Protein AF-A0A8S3IVG7-F1 (afdb_monomer)

InterPro domains:
  IPR008532 NFACT, RNA-binding domain [PF05670] (1-73)
  IPR039730 Jlp2/Ccd25 [PTHR13049] (1-79)

Nearest PDB structures (foldseek):
  7eoe-assembly1_B  TM=9.887E-01  e=2.545E-08  Homo sapiens
  8woh-assembly1_B  TM=9.611E-01  e=7.309E-08  Homo sapiens

Mean predicted aligned error: 3.97 Å

Organism: NCBI:txid392030

Structure (mmCIF, N/CA/C/O backbone):
data_AF-A0A8S3IVG7-F1
#
_entry.id   AF-A0A8S3IVG7-F1
#
loop_
_atom_site.group_PDB
_atom_site.id
_atom_site.type_symbol
_atom_site.label_atom_id
_atom_site.label_alt_id
_atom_site.label_comp_id
_atom_site.label_asym_id
_atom_site.label_entity_id
_atom_site.label_seq_id
_atom_site.pdbx_PDB_ins_code
_atom_site.Cartn_x
_atom_site.Cartn_y
_atom_site.Cartn_z
_atom_site.occupancy
_atom_site.B_iso_or_equiv
_atom_site.auth_seq_id
_atom_site.auth_comp_id
_atom_site.auth_asym_id
_atom_site.auth_atom_id
_atom_site.pdbx_PDB_model_num
ATOM 1 N N . PHE A 1 1 ? -0.105 -1.364 2.257 1.00 92.44 1 PHE A N 1
ATOM 2 C CA . PHE A 1 1 ? -0.304 -0.696 0.960 1.00 92.44 1 PHE A CA 1
ATOM 3 C C . PHE A 1 1 ? 0.754 -1.164 -0.023 1.00 92.44 1 PHE A C 1
ATOM 5 O O . PHE A 1 1 ? 1.902 -1.332 0.387 1.00 92.44 1 PHE A O 1
ATOM 12 N N . HIS A 1 2 ? 0.370 -1.388 -1.277 1.00 93.88 2 HIS A N 1
ATOM 13 C CA . HIS A 1 2 ? 1.235 -1.848 -2.365 1.00 93.88 2 HIS A CA 1
ATOM 14 C C . HIS A 1 2 ? 0.654 -1.403 -3.718 1.00 93.88 2 HIS A C 1
ATOM 16 O O . HIS A 1 2 ? -0.564 -1.271 -3.837 1.00 93.88 2 HIS A O 1
ATOM 22 N N . VAL A 1 3 ? 1.487 -1.162 -4.734 1.00 94.69 3 VAL A N 1
ATOM 23 C CA . VAL A 1 3 ? 0.993 -0.854 -6.085 1.00 94.69 3 VAL A CA 1
ATOM 24 C C . VAL A 1 3 ? 0.567 -2.142 -6.781 1.00 94.69 3 VAL A C 1
ATOM 26 O O . VAL A 1 3 ? 1.355 -3.065 -6.934 1.00 94.69 3 VAL A O 1
ATOM 29 N N . SER A 1 4 ? -0.675 -2.210 -7.250 1.00 92.25 4 SER A N 1
ATOM 30 C CA . SER A 1 4 ? -1.187 -3.394 -7.936 1.00 92.25 4 SER A CA 1
ATOM 31 C C . SER A 1 4 ? -0.371 -3.707 -9.193 1.00 92.25 4 SER A C 1
ATOM 33 O O . SER A 1 4 ? -0.157 -2.836 -10.038 1.00 92.25 4 SER A O 1
ATOM 35 N N . LYS A 1 5 ? 0.047 -4.974 -9.331 1.00 88.38 5 LYS A N 1
ATOM 36 C CA . LYS A 1 5 ? 0.766 -5.535 -10.495 1.00 88.38 5 LYS A CA 1
ATOM 37 C C . LYS A 1 5 ? 2.154 -4.940 -10.770 1.00 88.38 5 LYS A C 1
ATOM 39 O O . LYS A 1 5 ? 2.759 -5.314 -11.771 1.00 88.38 5 LYS A O 1
ATOM 44 N N . LEU A 1 6 ? 2.663 -4.049 -9.921 1.00 91.81 6 LEU A N 1
ATOM 45 C CA . LEU A 1 6 ? 3.965 -3.408 -10.098 1.00 91.81 6 LEU A CA 1
ATOM 46 C C . LEU A 1 6 ? 4.823 -3.597 -8.854 1.00 91.81 6 LEU A C 1
ATOM 48 O O . LEU A 1 6 ? 4.331 -3.589 -7.731 1.00 91.81 6 LEU A O 1
ATOM 52 N N . SER A 1 7 ? 6.136 -3.702 -9.049 1.00 90.88 7 SER A N 1
ATOM 53 C CA . SER A 1 7 ? 7.063 -3.744 -7.921 1.00 90.88 7 SER A CA 1
ATOM 54 C C . SER A 1 7 ? 7.065 -2.400 -7.181 1.00 90.88 7 SER A C 1
ATOM 56 O O . SER A 1 7 ? 7.307 -1.337 -7.771 1.00 90.88 7 SER A O 1
ATOM 58 N N . SER A 1 8 ? 6.759 -2.430 -5.884 1.00 92.75 8 SER A N 1
ATOM 59 C CA . SER A 1 8 ? 6.750 -1.254 -5.016 1.00 92.75 8 SER A CA 1
ATOM 60 C C . SER A 1 8 ? 7.108 -1.600 -3.584 1.00 92.75 8 SER A C 1
ATOM 62 O O . SER A 1 8 ? 6.919 -2.730 -3.136 1.00 92.75 8 SER A O 1
ATOM 64 N N . ALA A 1 9 ? 7.534 -0.588 -2.833 1.00 92.31 9 ALA A N 1
ATOM 65 C CA . ALA A 1 9 ? 7.647 -0.702 -1.388 1.00 92.31 9 ALA A CA 1
ATOM 66 C C . ALA A 1 9 ? 6.310 -1.112 -0.741 1.00 92.31 9 ALA A C 1
ATOM 68 O O . ALA A 1 9 ? 5.226 -0.744 -1.214 1.00 92.31 9 ALA A O 1
ATOM 69 N N . HIS A 1 10 ? 6.410 -1.838 0.374 1.00 90.88 10 HIS A N 1
ATOM 70 C CA . HIS A 1 10 ? 5.291 -2.106 1.271 1.00 90.88 10 HIS A CA 1
ATOM 71 C C . HIS A 1 10 ? 5.241 -1.016 2.336 1.00 90.88 10 HIS A C 1
ATOM 73 O O . HIS A 1 10 ? 6.149 -0.902 3.159 1.00 90.88 10 HIS A O 1
ATOM 79 N N . VAL A 1 11 ? 4.169 -0.228 2.336 1.00 93.12 11 VAL A N 1
ATOM 80 C CA . VAL A 1 11 ? 3.929 0.776 3.380 1.00 93.12 11 VAL A CA 1
ATOM 81 C C . VAL A 1 11 ? 2.886 0.249 4.353 1.00 93.12 11 VAL A C 1
ATOM 83 O O . VAL A 1 11 ? 1.863 -0.315 3.94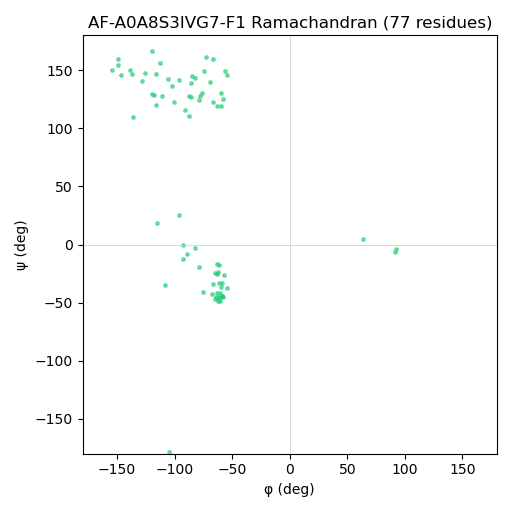6 1.00 93.12 11 VAL A O 1
ATOM 86 N N . TYR A 1 12 ? 3.151 0.445 5.642 1.00 92.00 12 TYR A N 1
ATOM 87 C CA . TYR A 1 12 ? 2.285 0.043 6.742 1.00 92.00 12 TYR A CA 1
ATOM 88 C C . TYR A 1 12 ? 1.838 1.277 7.516 1.00 92.00 12 TYR A C 1
ATOM 90 O O . TYR A 1 12 ? 2.668 2.079 7.941 1.00 92.00 12 TYR A O 1
ATOM 98 N N . LEU A 1 13 ? 0.529 1.399 7.729 1.00 91.38 13 LEU A N 1
ATOM 99 C CA . LEU A 1 13 ? -0.042 2.409 8.609 1.00 91.38 13 LEU A CA 1
ATOM 100 C C . LEU A 1 13 ? -0.391 1.754 9.944 1.00 91.38 13 LEU A C 1
ATOM 102 O O . LEU A 1 13 ? -1.143 0.780 9.992 1.00 91.38 13 LEU A O 1
ATOM 106 N N . ARG A 1 14 ? 0.165 2.282 11.034 1.00 90.94 14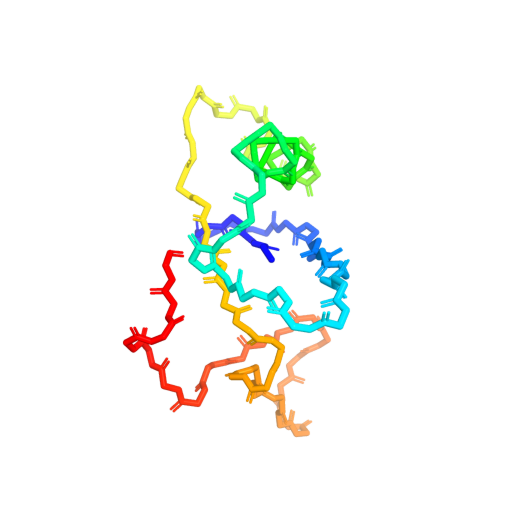 ARG A N 1
ATOM 107 C CA . ARG A 1 14 ? -0.137 1.798 12.381 1.00 90.94 14 ARG A CA 1
ATOM 108 C C . ARG A 1 14 ? -1.363 2.522 12.925 1.00 90.94 14 ARG A C 1
ATOM 110 O O . ARG A 1 14 ? -1.284 3.701 13.256 1.00 90.94 14 ARG A O 1
ATOM 117 N N . LEU A 1 15 ? -2.462 1.789 13.057 1.00 88.06 15 LEU A N 1
ATOM 118 C CA . LEU A 1 15 ? -3.716 2.301 13.605 1.00 88.06 15 LEU A CA 1
ATOM 119 C C . LEU A 1 15 ? -3.639 2.469 15.129 1.00 88.06 15 LEU A C 1
ATOM 121 O O . LEU A 1 15 ? -2.931 1.732 15.828 1.00 88.06 15 LEU A O 1
ATOM 125 N N . ARG A 1 16 ? -4.381 3.446 15.658 1.00 87.25 16 ARG A N 1
ATOM 126 C CA . ARG A 1 16 ? -4.558 3.621 17.107 1.00 87.25 16 ARG A CA 1
ATOM 127 C C . ARG A 1 16 ? -5.478 2.532 17.663 1.00 87.25 16 ARG A C 1
ATOM 129 O O . ARG A 1 16 ? -6.231 1.889 16.937 1.00 87.25 16 ARG A O 1
ATOM 136 N N . LYS A 1 17 ? -5.442 2.318 18.981 1.00 85.75 17 LYS A N 1
ATOM 137 C CA . LYS A 1 17 ? -6.323 1.339 19.635 1.00 85.75 17 LYS A CA 1
ATOM 138 C C . LYS A 1 17 ? -7.793 1.712 19.390 1.00 85.75 17 LYS A C 1
ATOM 140 O O . LYS A 1 17 ? -8.223 2.775 19.824 1.00 85.75 17 LYS A O 1
ATOM 145 N N . GLY A 1 18 ? -8.542 0.822 18.736 1.00 83.69 18 GLY A N 1
ATOM 146 C CA . GLY A 1 18 ? -9.958 1.018 18.395 1.00 83.69 18 GLY A CA 1
ATOM 147 C C . GLY A 1 18 ? -10.213 1.636 17.015 1.00 83.69 18 GLY A C 1
ATOM 148 O O . GLY A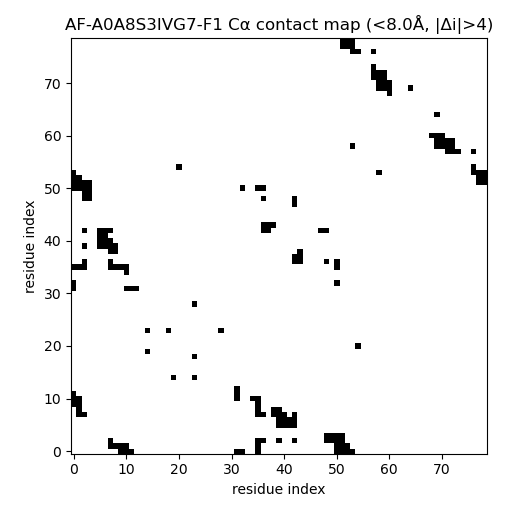 1 18 ? -11.366 1.742 16.612 1.00 83.69 18 GLY A O 1
ATOM 149 N N . GLU A 1 19 ? -9.165 2.010 16.282 1.00 85.31 19 GLU A N 1
ATOM 150 C CA . GLU A 1 19 ? -9.271 2.479 14.901 1.00 85.31 19 GLU A CA 1
ATOM 151 C C . GLU A 1 19 ? -9.266 1.278 13.942 1.00 85.31 19 GLU A C 1
ATOM 153 O O . GLU A 1 19 ? -8.545 0.299 14.149 1.00 85.31 19 GLU A O 1
ATOM 158 N N . THR A 1 20 ? -10.105 1.331 12.911 1.00 85.31 20 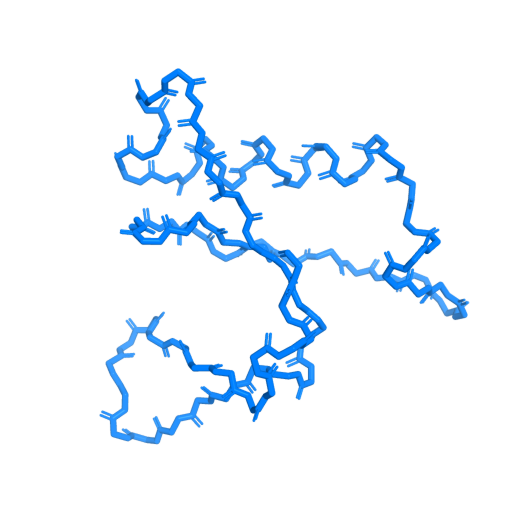THR A N 1
ATOM 159 C CA . THR A 1 20 ? -10.255 0.278 11.897 1.00 85.31 20 THR A CA 1
ATOM 160 C C . THR A 1 20 ? -9.924 0.834 10.520 1.00 85.31 20 THR A C 1
ATOM 162 O O . THR A 1 20 ? -9.872 2.047 10.333 1.00 85.31 20 THR A O 1
ATOM 165 N N . ILE A 1 21 ? -9.744 -0.050 9.535 1.00 82.75 21 ILE A N 1
ATOM 166 C C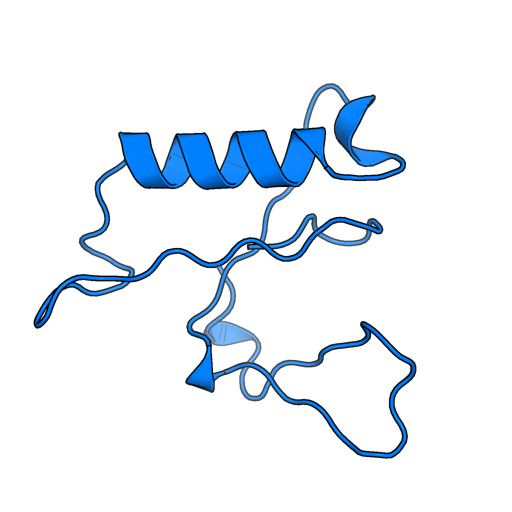A . ILE A 1 21 ? -9.475 0.336 8.141 1.00 82.75 21 ILE A CA 1
ATOM 167 C C . ILE A 1 21 ? -10.562 1.240 7.535 1.00 82.75 21 ILE A C 1
ATOM 169 O O . ILE A 1 21 ? -10.281 2.022 6.634 1.00 82.75 21 ILE A O 1
ATOM 173 N N . ASP A 1 22 ? -11.791 1.141 8.047 1.00 84.88 22 ASP A N 1
ATOM 174 C CA . ASP A 1 22 ? -12.943 1.941 7.623 1.00 84.88 22 ASP A CA 1
ATOM 175 C C . ASP A 1 22 ? -12.949 3.358 8.212 1.00 84.88 22 ASP A C 1
ATOM 177 O O . ASP A 1 22 ? -13.606 4.240 7.669 1.00 84.88 22 ASP A O 1
ATOM 181 N N . ASN A 1 23 ? -12.204 3.579 9.299 1.00 86.56 23 ASN A N 1
ATOM 182 C CA . ASN A 1 23 ? -12.197 4.827 10.064 1.00 86.56 23 ASN A CA 1
ATOM 183 C C . ASN A 1 23 ? -10.835 5.543 10.014 1.00 86.56 23 ASN A C 1
ATOM 185 O O . ASN A 1 23 ? -10.541 6.379 10.869 1.00 86.56 23 ASN A O 1
ATOM 189 N N . ILE A 1 24 ? -9.987 5.202 9.040 1.00 87.69 24 ILE A N 1
ATOM 190 C CA . ILE A 1 24 ? -8.701 5.872 8.823 1.00 87.69 24 ILE A CA 1
ATOM 191 C C . ILE A 1 24 ? -8.964 7.297 8.324 1.00 87.69 24 ILE A C 1
ATOM 193 O O . ILE A 1 24 ? -9.837 7.518 7.486 1.00 87.69 24 ILE A O 1
ATOM 197 N N . ASN A 1 25 ? -8.179 8.266 8.805 1.00 90.00 25 ASN A N 1
ATOM 198 C CA . ASN A 1 25 ? -8.194 9.618 8.248 1.00 90.00 25 ASN A CA 1
ATOM 199 C C . ASN A 1 25 ? -7.852 9.575 6.743 1.00 90.00 25 ASN A C 1
ATOM 201 O O . ASN A 1 25 ? -6.804 9.052 6.362 1.00 90.00 25 ASN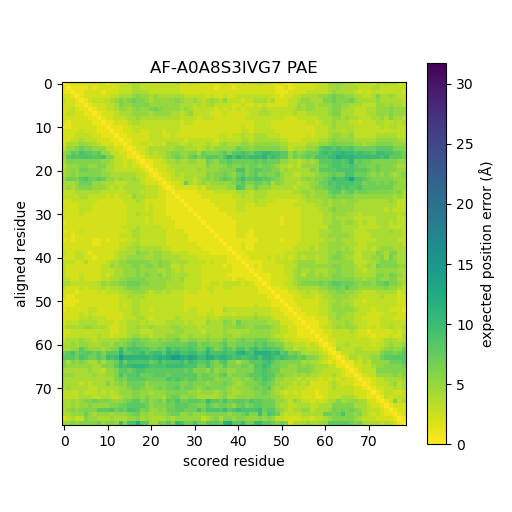 A O 1
ATOM 205 N N . ALA A 1 26 ? -8.724 10.148 5.910 1.00 89.88 26 ALA A N 1
ATOM 206 C CA . ALA A 1 26 ? -8.554 10.213 4.462 1.00 89.88 26 ALA A CA 1
ATOM 207 C C . ALA A 1 26 ? -7.216 10.844 4.038 1.00 89.88 26 ALA A C 1
ATOM 209 O O . ALA A 1 26 ? -6.587 10.333 3.116 1.00 89.88 26 ALA A O 1
ATOM 210 N N . ASP A 1 27 ? -6.737 11.866 4.751 1.00 92.44 27 ASP A N 1
ATOM 211 C CA . ASP A 1 27 ? -5.451 12.513 4.465 1.00 92.44 27 ASP A CA 1
ATOM 212 C C . ASP A 1 27 ? -4.287 11.532 4.677 1.00 92.44 27 ASP A C 1
ATOM 214 O O . ASP A 1 27 ? -3.418 11.372 3.826 1.00 92.44 27 ASP A O 1
ATOM 218 N N . ALA A 1 28 ? -4.311 10.782 5.786 1.00 91.25 28 ALA A N 1
ATOM 219 C CA . ALA A 1 28 ? -3.289 9.776 6.078 1.00 91.25 28 ALA A CA 1
ATOM 220 C C . ALA A 1 28 ? -3.337 8.598 5.090 1.00 91.25 28 ALA A C 1
ATOM 222 O O . ALA A 1 28 ? -2.302 8.011 4.760 1.00 91.25 28 ALA A O 1
ATOM 223 N N . LEU A 1 29 ? -4.539 8.240 4.626 1.00 90.88 29 LEU A N 1
ATOM 224 C CA . LEU A 1 29 ? -4.734 7.234 3.588 1.00 90.88 29 LEU A CA 1
ATOM 225 C C . LEU A 1 29 ? -4.127 7.702 2.258 1.00 90.88 29 LEU A C 1
ATOM 227 O O . LEU A 1 29 ? -3.395 6.943 1.622 1.00 90.88 29 LEU A O 1
ATOM 231 N N . GLU A 1 30 ? -4.396 8.947 1.865 1.00 93.12 30 GLU A N 1
ATOM 232 C CA . GLU A 1 30 ? -3.845 9.559 0.656 1.00 93.12 30 GLU A CA 1
ATOM 233 C C . GLU A 1 30 ? -2.317 9.647 0.719 1.00 93.12 30 GLU A C 1
ATOM 235 O O . GLU A 1 30 ? -1.648 9.212 -0.220 1.00 93.12 30 GLU A O 1
ATOM 240 N N . ASP A 1 31 ? -1.753 10.085 1.845 1.00 94.12 31 ASP A N 1
ATOM 241 C CA . ASP A 1 31 ? -0.305 10.133 2.058 1.00 94.12 31 ASP A CA 1
ATOM 242 C C . ASP A 1 31 ? 0.336 8.748 1.896 1.00 94.12 31 ASP A C 1
ATOM 244 O O . ASP A 1 31 ? 1.340 8.596 1.194 1.00 94.12 31 ASP A O 1
ATOM 248 N N . CYS A 1 32 ? -0.264 7.704 2.481 1.00 94.19 32 CYS A N 1
ATOM 249 C CA . CYS A 1 32 ? 0.212 6.329 2.314 1.00 94.19 32 CYS A CA 1
ATOM 250 C C . CYS A 1 32 ? 0.184 5.899 0.844 1.00 94.19 32 CYS A C 1
ATOM 252 O O . CYS A 1 32 ? 1.131 5.273 0.361 1.00 94.19 32 CYS A O 1
ATOM 254 N N . CYS A 1 33 ? -0.879 6.249 0.122 1.00 93.69 33 CYS A N 1
ATOM 255 C CA . CYS A 1 33 ? -1.014 5.967 -1.299 1.00 93.69 33 CYS A CA 1
ATOM 256 C C . CYS A 1 33 ? 0.072 6.677 -2.127 1.00 93.69 33 CYS A C 1
ATOM 258 O O . CYS A 1 33 ? 0.768 6.041 -2.925 1.00 93.69 33 CYS A O 1
ATOM 260 N N . GLN A 1 34 ? 0.289 7.973 -1.906 1.00 94.19 34 GLN A N 1
ATOM 261 C CA . GLN A 1 34 ? 1.323 8.725 -2.621 1.00 94.19 34 GLN A CA 1
ATOM 262 C C . GLN A 1 34 ? 2.725 8.195 -2.318 1.00 94.19 34 GLN A C 1
ATOM 264 O O . GLN A 1 34 ? 3.521 8.006 -3.240 1.00 94.19 34 GLN A O 1
ATOM 269 N N . LEU A 1 35 ? 3.016 7.869 -1.056 1.00 95.44 35 LEU A N 1
ATOM 270 C CA . LEU A 1 35 ? 4.293 7.276 -0.654 1.00 95.44 35 LEU A CA 1
ATOM 271 C C . LEU A 1 35 ? 4.558 5.952 -1.378 1.00 95.44 35 LEU A C 1
ATOM 273 O O . LEU A 1 35 ? 5.664 5.729 -1.868 1.00 95.44 35 LEU A O 1
ATOM 277 N N . VAL A 1 36 ? 3.557 5.081 -1.488 1.00 95.56 36 VAL A N 1
ATOM 278 C CA . VAL A 1 36 ? 3.682 3.775 -2.158 1.00 95.56 36 VAL A CA 1
ATOM 279 C C . VAL A 1 36 ? 3.904 3.935 -3.655 1.00 95.56 36 VAL A C 1
ATOM 281 O O . VAL A 1 36 ? 4.771 3.267 -4.219 1.00 95.56 36 VAL A O 1
ATOM 284 N N . LYS A 1 37 ? 3.169 4.851 -4.296 1.00 94.50 37 LYS A N 1
ATOM 285 C CA . LYS A 1 37 ? 3.369 5.182 -5.710 1.00 94.50 37 LYS A CA 1
ATOM 286 C C . LYS A 1 37 ? 4.777 5.726 -5.953 1.00 94.50 37 LYS A C 1
ATOM 288 O O . LYS A 1 37 ? 5.456 5.262 -6.866 1.00 94.50 37 LYS A O 1
ATOM 293 N N . ALA A 1 38 ? 5.217 6.689 -5.143 1.00 95.69 38 ALA A N 1
ATOM 294 C CA . ALA A 1 38 ? 6.533 7.312 -5.268 1.00 95.69 38 ALA A CA 1
ATOM 295 C C . ALA A 1 38 ? 7.675 6.301 -5.079 1.00 95.69 38 ALA A C 1
ATOM 297 O O . ALA A 1 38 ? 8.699 6.403 -5.747 1.00 95.69 38 ALA A O 1
ATOM 298 N N . ASN A 1 39 ? 7.469 5.291 -4.230 1.00 95.19 39 ASN A N 1
ATOM 299 C CA . ASN A 1 39 ? 8.418 4.206 -3.976 1.00 95.19 39 ASN A CA 1
ATOM 300 C C . ASN A 1 39 ? 8.131 2.938 -4.807 1.00 95.19 39 ASN A C 1
ATOM 302 O O . ASN A 1 39 ? 8.490 1.827 -4.409 1.00 95.19 39 ASN A O 1
ATOM 306 N N . SER A 1 40 ? 7.473 3.081 -5.959 1.00 95.00 40 SER A N 1
ATOM 307 C CA . SER A 1 40 ? 7.363 2.020 -6.962 1.00 95.00 40 SER A CA 1
ATOM 308 C C . SER A 1 40 ? 8.423 2.181 -8.045 1.00 95.00 40 SER A C 1
ATOM 310 O O . SER A 1 40 ? 8.694 3.295 -8.484 1.00 95.00 40 SER A O 1
ATOM 312 N N . ILE A 1 41 ? 8.996 1.066 -8.511 1.00 93.38 41 ILE A N 1
ATOM 313 C CA . ILE A 1 41 ? 10.049 1.066 -9.541 1.00 93.38 41 ILE A CA 1
ATOM 314 C C . ILE A 1 41 ? 9.525 1.676 -10.851 1.00 93.38 41 ILE A C 1
ATOM 316 O O . ILE A 1 41 ? 10.172 2.532 -11.458 1.00 93.38 41 ILE A O 1
ATOM 320 N N . GLU A 1 42 ? 8.330 1.257 -11.266 1.00 93.75 42 GLU A N 1
ATOM 321 C CA . GLU A 1 42 ? 7.675 1.725 -12.492 1.00 93.75 42 GLU A CA 1
ATOM 322 C C . GLU A 1 42 ? 6.480 2.636 -12.196 1.00 93.75 42 GLU A C 1
ATOM 324 O O . GLU A 1 42 ? 6.254 3.614 -12.909 1.00 93.75 42 GLU A O 1
ATOM 329 N N . GLY A 1 43 ? 5.748 2.375 -11.108 1.00 92.56 43 GLY A N 1
ATOM 330 C CA . GLY A 1 43 ? 4.531 3.105 -10.754 1.00 92.56 43 GLY A CA 1
ATOM 331 C C . GLY A 1 43 ? 4.754 4.590 -10.465 1.00 92.56 43 GLY A C 1
ATOM 332 O O . GLY A 1 43 ? 3.850 5.395 -10.690 1.00 92.56 43 GLY A O 1
ATOM 333 N N . CYS A 1 44 ? 5.966 4.982 -10.058 1.00 94.06 44 CYS A N 1
ATOM 334 C CA . CYS A 1 44 ? 6.311 6.384 -9.826 1.00 94.06 44 CYS A CA 1
ATOM 335 C C . CYS A 1 44 ? 6.277 7.236 -11.108 1.00 94.06 44 CYS A C 1
ATOM 337 O O . CYS A 1 44 ? 6.048 8.441 -11.033 1.00 94.06 44 CYS A O 1
ATOM 339 N N . LYS A 1 45 ? 6.457 6.621 -12.285 1.00 94.69 45 LYS A N 1
ATOM 340 C CA . LYS A 1 45 ? 6.470 7.300 -13.595 1.00 94.69 45 LYS A CA 1
ATOM 341 C C . LYS A 1 45 ? 5.098 7.329 -14.264 1.00 94.69 45 LYS A C 1
ATOM 343 O O . LYS A 1 45 ? 4.913 8.030 -15.255 1.00 94.69 45 LYS A O 1
ATOM 348 N N . LEU A 1 46 ? 4.143 6.551 -13.760 1.00 94.06 46 LEU A N 1
ATOM 349 C CA . LEU A 1 46 ? 2.806 6.468 -14.329 1.00 94.06 46 LEU A CA 1
ATOM 350 C C . LEU A 1 46 ? 1.935 7.625 -13.832 1.00 94.06 46 LEU A C 1
ATOM 352 O O . LEU A 1 46 ? 1.975 8.019 -12.663 1.00 94.06 46 LEU A O 1
ATOM 356 N N . ASN A 1 47 ? 1.081 8.136 -14.720 1.00 93.56 47 ASN A N 1
ATOM 357 C CA . ASN A 1 47 ? 0.119 9.184 -14.369 1.00 93.56 47 ASN A CA 1
ATOM 358 C C . ASN A 1 47 ? -0.809 8.725 -13.233 1.00 93.56 47 ASN A C 1
ATOM 360 O O . ASN A 1 47 ? -1.013 9.447 -12.258 1.00 93.56 47 ASN A O 1
ATOM 364 N N . LYS A 1 48 ? -1.298 7.484 -13.323 1.00 92.62 48 LYS A N 1
ATOM 365 C CA . LYS A 1 48 ? -2.162 6.841 -12.332 1.00 92.62 48 LYS A CA 1
ATOM 366 C C . LYS A 1 48 ? -1.723 5.401 -12.094 1.00 92.62 48 LYS A C 1
ATOM 368 O O . LYS A 1 48 ? -1.257 4.745 -13.025 1.00 92.62 48 LYS A O 1
ATOM 373 N N . VAL A 1 49 ? -1.900 4.934 -10.866 1.00 94.31 49 VAL A N 1
ATOM 374 C CA . VAL A 1 49 ? -1.686 3.543 -10.465 1.00 94.31 49 VAL A CA 1
ATOM 375 C C . VAL A 1 49 ? -2.800 3.120 -9.522 1.00 94.31 49 VAL A C 1
ATOM 377 O O . VAL A 1 49 ? -3.320 3.954 -8.782 1.00 94.31 49 VAL A O 1
ATOM 380 N N . ASP A 1 50 ? -3.133 1.836 -9.540 1.00 94.81 50 ASP A N 1
ATOM 381 C CA . ASP A 1 50 ? -4.056 1.255 -8.572 1.00 94.81 50 ASP A CA 1
ATOM 382 C C . ASP A 1 50 ? -3.259 0.821 -7.342 1.00 94.81 50 ASP A C 1
ATOM 384 O O . ASP A 1 50 ? -2.256 0.112 -7.459 1.00 94.81 50 ASP A O 1
ATOM 388 N N . ILE A 1 51 ? -3.681 1.260 -6.161 1.00 93.56 51 ILE A N 1
ATOM 389 C CA . ILE A 1 51 ? -3.015 0.942 -4.897 1.00 93.56 51 ILE A CA 1
ATOM 390 C C . ILE A 1 51 ? -3.929 0.032 -4.110 1.00 93.56 51 ILE A C 1
ATOM 392 O O . ILE A 1 51 ? -5.085 0.371 -3.887 1.00 93.56 51 ILE A O 1
ATOM 396 N N . VAL A 1 52 ? -3.376 -1.095 -3.676 1.00 93.31 52 VAL A N 1
ATOM 397 C CA . VAL A 1 52 ? -4.085 -2.078 -2.870 1.00 93.31 52 VAL A CA 1
ATOM 398 C C . VAL A 1 52 ? -3.627 -2.045 -1.421 1.00 93.31 52 VAL A C 1
ATOM 400 O O . VAL A 1 52 ? -2.437 -1.878 -1.111 1.00 93.31 52 VAL A O 1
ATOM 403 N N . TYR A 1 53 ? -4.563 -2.226 -0.500 1.00 92.62 53 TYR A N 1
ATOM 404 C CA . TYR A 1 53 ? -4.272 -2.314 0.922 1.00 92.62 53 TYR A CA 1
ATOM 405 C C . TYR A 1 53 ? -5.219 -3.269 1.646 1.00 92.62 53 TYR A C 1
ATOM 407 O O . TYR A 1 53 ? -6.381 -3.448 1.307 1.00 92.62 53 TYR A O 1
ATOM 415 N N . THR A 1 54 ? -4.670 -3.935 2.657 1.00 92.12 54 THR A N 1
ATOM 416 C CA . THR A 1 54 ? -5.349 -4.961 3.445 1.00 92.12 54 THR A CA 1
ATOM 417 C C . THR A 1 54 ? -4.790 -4.928 4.868 1.00 92.12 54 THR A C 1
ATOM 419 O O . THR A 1 54 ? -3.636 -4.516 5.048 1.00 92.12 54 THR A O 1
ATOM 422 N N . PRO A 1 55 ? -5.551 -5.371 5.886 1.00 90.81 55 PRO A N 1
ATOM 423 C CA . PRO A 1 55 ? -5.002 -5.615 7.214 1.00 90.81 55 PRO A CA 1
ATOM 424 C C . PRO A 1 55 ? -3.811 -6.577 7.162 1.00 90.81 55 PRO A C 1
ATOM 426 O O . PRO A 1 55 ? -3.793 -7.499 6.343 1.00 90.81 55 PRO A O 1
ATOM 429 N N . VAL A 1 56 ? -2.837 -6.370 8.053 1.00 87.56 56 VAL A N 1
ATOM 430 C CA . VAL A 1 56 ? -1.606 -7.178 8.129 1.00 87.56 56 VAL A CA 1
ATOM 431 C C . VAL A 1 56 ? -1.926 -8.650 8.387 1.00 87.56 56 VAL A C 1
ATOM 433 O O . VAL A 1 56 ? -1.303 -9.512 7.781 1.00 87.56 56 VAL A O 1
ATOM 436 N N . ASP A 1 57 ? -2.953 -8.939 9.187 1.00 88.19 57 ASP A N 1
ATOM 437 C CA . ASP A 1 57 ? -3.420 -10.301 9.475 1.00 88.19 57 ASP A CA 1
ATOM 438 C C . ASP A 1 57 ? -3.904 -11.075 8.233 1.00 88.19 57 ASP A C 1
ATOM 440 O O . ASP A 1 57 ? -4.017 -12.296 8.268 1.00 88.19 57 ASP A O 1
ATOM 444 N N . ASN A 1 58 ? -4.197 -10.388 7.121 1.00 90.75 58 ASN A N 1
ATOM 445 C CA . ASN A 1 58 ? -4.579 -11.029 5.860 1.00 90.75 58 ASN A CA 1
ATOM 446 C C . ASN A 1 58 ? -3.371 -11.358 4.964 1.00 90.75 58 ASN A C 1
ATOM 448 O O . ASN A 1 58 ? -3.543 -12.004 3.929 1.00 90.75 58 ASN A O 1
ATOM 452 N N . LEU A 1 59 ? -2.165 -10.903 5.315 1.00 90.00 59 LEU A N 1
ATOM 453 C CA . LEU A 1 59 ? -0.956 -11.208 4.558 1.00 90.00 59 LEU A CA 1
ATOM 454 C C . LEU A 1 59 ? -0.515 -12.641 4.843 1.00 90.00 59 LEU A C 1
ATOM 456 O O . LEU A 1 59 ? -0.375 -13.049 5.992 1.00 90.00 59 LEU A O 1
ATOM 460 N N . ARG A 1 60 ? -0.259 -13.389 3.772 1.00 90.62 60 ARG A N 1
ATOM 461 C CA . ARG A 1 60 ? 0.214 -14.767 3.825 1.00 90.62 60 ARG A CA 1
ATOM 462 C C . ARG A 1 60 ? 1.602 -14.848 3.218 1.00 90.62 60 ARG A C 1
ATOM 464 O O . ARG A 1 60 ? 1.766 -14.595 2.028 1.00 90.62 60 ARG A O 1
ATOM 471 N N . GLN A 1 61 ? 2.571 -15.282 4.009 1.00 86.94 61 GLN A N 1
ATOM 472 C CA . GLN A 1 61 ? 3.910 -15.603 3.531 1.00 86.94 61 GLN A CA 1
ATOM 473 C C . GLN A 1 61 ? 4.197 -17.076 3.820 1.00 86.94 61 GLN A C 1
ATOM 475 O O . GLN A 1 61 ? 3.979 -17.547 4.936 1.00 86.94 61 GLN A O 1
ATOM 480 N N . THR A 1 62 ? 4.642 -17.820 2.810 1.00 89.81 62 THR A N 1
ATOM 481 C CA . THR A 1 62 ? 5.086 -19.215 2.955 1.00 89.81 62 THR A CA 1
ATOM 482 C C . THR A 1 62 ? 6.582 -19.321 2.704 1.00 89.81 62 THR A C 1
ATOM 484 O O . THR A 1 62 ? 7.143 -18.483 2.007 1.00 89.81 62 THR A O 1
ATOM 487 N N . ASN A 1 63 ? 7.226 -20.358 3.242 1.00 87.50 63 ASN A N 1
ATOM 488 C CA . ASN A 1 63 ? 8.679 -20.543 3.114 1.00 87.50 63 ASN A CA 1
ATOM 489 C C . ASN A 1 63 ? 9.148 -20.726 1.661 1.00 87.50 63 ASN A C 1
ATOM 491 O O . ASN A 1 63 ? 10.302 -20.447 1.363 1.00 87.50 63 ASN A O 1
ATOM 495 N N . ASP A 1 6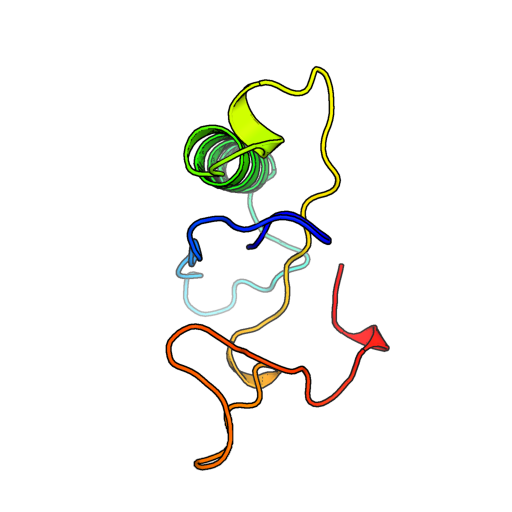4 ? 8.261 -21.169 0.768 1.00 91.94 64 ASP A N 1
ATOM 496 C CA . ASP A 1 64 ? 8.547 -21.351 -0.660 1.00 91.94 64 ASP A CA 1
ATOM 497 C C . ASP A 1 64 ? 8.445 -20.054 -1.487 1.00 91.94 64 ASP A C 1
ATOM 499 O O . ASP A 1 64 ? 8.654 -20.083 -2.698 1.00 91.94 64 ASP A O 1
ATOM 503 N N . MET A 1 65 ? 8.061 -18.929 -0.871 1.00 90.31 65 MET A N 1
ATOM 504 C CA . MET A 1 65 ? 7.933 -17.641 -1.562 1.00 90.31 65 MET A CA 1
ATOM 505 C C . MET A 1 65 ? 9.272 -16.907 -1.624 1.00 90.31 65 MET A C 1
ATOM 507 O O . MET A 1 65 ? 10.056 -16.944 -0.675 1.00 90.31 65 MET A O 1
ATOM 511 N N . ASP A 1 66 ? 9.499 -16.199 -2.731 1.00 88.81 66 ASP A N 1
ATOM 512 C CA . ASP A 1 66 ? 10.688 -15.364 -2.901 1.00 88.81 66 ASP A CA 1
ATOM 513 C C . ASP A 1 66 ? 10.682 -14.168 -1.933 1.00 88.81 66 ASP A C 1
ATOM 515 O O . ASP A 1 66 ? 9.641 -13.757 -1.405 1.00 88.81 66 ASP A O 1
ATOM 519 N N . VAL A 1 67 ? 11.855 -13.590 -1.681 1.00 83.69 67 VAL A N 1
ATOM 520 C CA . VAL A 1 67 ? 11.992 -12.469 -0.748 1.00 83.69 67 VAL A CA 1
ATOM 521 C C . VAL A 1 67 ? 11.199 -11.262 -1.254 1.00 83.69 67 VAL A C 1
ATOM 523 O O . VAL A 1 67 ? 11.475 -10.701 -2.308 1.00 83.69 67 VAL A O 1
ATOM 526 N N . GLY A 1 68 ? 10.222 -10.826 -0.456 1.00 82.19 68 GLY A N 1
ATOM 527 C CA . GLY A 1 68 ? 9.328 -9.716 -0.802 1.00 82.19 68 GLY A CA 1
ATOM 528 C C . GLY A 1 68 ? 8.040 -10.147 -1.506 1.00 82.19 68 GLY A C 1
ATOM 529 O O . GLY A 1 68 ? 7.142 -9.325 -1.675 1.00 82.19 68 GLY A O 1
ATOM 530 N N . GLN A 1 69 ? 7.892 -11.427 -1.854 1.00 85.19 69 GLN A N 1
ATOM 531 C CA . GLN A 1 69 ? 6.621 -1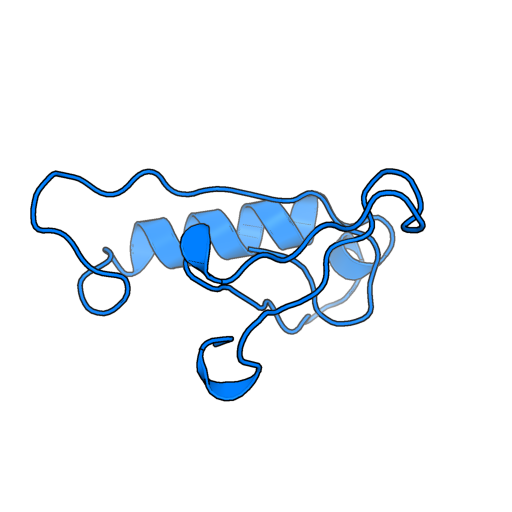1.960 -2.320 1.00 85.19 69 GLN A CA 1
ATOM 532 C C . GLN A 1 69 ? 5.680 -12.195 -1.132 1.00 85.19 69 GLN A C 1
ATOM 534 O O . GLN A 1 69 ? 6.010 -12.880 -0.164 1.00 85.19 69 GLN A O 1
ATOM 539 N N . VAL A 1 70 ? 4.473 -11.643 -1.235 1.00 87.75 70 VAL A N 1
ATOM 540 C CA . VAL A 1 70 ? 3.389 -11.846 -0.270 1.00 87.75 70 VAL A CA 1
ATOM 541 C C . VAL A 1 70 ? 2.128 -12.283 -1.002 1.00 87.75 70 VAL A C 1
ATOM 543 O O . VAL A 1 70 ? 1.824 -11.799 -2.091 1.00 87.75 70 VAL A O 1
ATOM 546 N N . GLY A 1 71 ? 1.396 -13.219 -0.410 1.00 88.25 71 GLY A N 1
ATOM 547 C CA . GLY A 1 71 ? 0.048 -13.587 -0.825 1.00 88.25 71 GLY A CA 1
ATOM 548 C C . GLY A 1 71 ? -1.005 -13.038 0.134 1.00 88.25 71 GLY A C 1
ATOM 549 O O . GLY A 1 71 ? -0.690 -12.402 1.141 1.00 88.25 71 GLY A O 1
ATOM 550 N N . PHE A 1 72 ? -2.266 -13.349 -0.151 1.00 91.44 72 PHE A N 1
ATOM 551 C CA . PHE A 1 72 ? -3.395 -13.027 0.718 1.00 91.44 72 PHE A CA 1
ATOM 552 C C . PHE A 1 72 ? -4.056 -14.307 1.228 1.00 91.44 72 PHE A C 1
ATOM 554 O O . PHE A 1 72 ? -4.075 -15.328 0.534 1.00 91.44 72 PHE A O 1
ATOM 561 N N . HIS A 1 73 ? -4.583 -14.269 2.451 1.00 89.06 73 HIS A N 1
ATOM 562 C CA . HIS A 1 73 ? -5.445 -15.331 2.968 1.00 89.06 73 HIS A CA 1
ATOM 563 C C . HIS A 1 73 ? -6.850 -15.245 2.357 1.00 89.06 73 HIS A C 1
ATOM 565 O O . HIS A 1 73 ? -7.434 -16.268 2.003 1.00 89.06 73 HIS A O 1
ATOM 571 N N . VAL A 1 74 ? -7.383 -14.027 2.222 1.00 90.38 74 VAL A N 1
ATOM 572 C CA . VAL A 1 74 ? -8.716 -13.739 1.686 1.00 90.38 74 VAL A CA 1
ATOM 573 C C . VAL A 1 74 ? -8.638 -12.550 0.726 1.00 90.38 74 VAL A C 1
ATOM 575 O O . VAL A 1 74 ? -8.493 -11.406 1.158 1.00 90.38 74 VAL A O 1
ATOM 578 N N . ASP A 1 75 ? -8.805 -12.803 -0.574 1.00 86.19 75 ASP A N 1
ATOM 579 C CA . ASP A 1 75 ? -8.795 -11.758 -1.616 1.00 86.19 75 ASP A CA 1
ATOM 580 C C . ASP A 1 75 ? -9.864 -10.679 -1.400 1.00 86.19 75 ASP A C 1
ATOM 582 O O . ASP A 1 75 ? -9.631 -9.505 -1.657 1.00 86.19 75 ASP A O 1
ATOM 586 N N . LYS A 1 76 ? -11.027 -11.047 -0.848 1.00 87.19 76 LYS A N 1
ATOM 587 C CA . LYS A 1 76 ? -12.129 -10.102 -0.575 1.00 87.19 76 LYS A CA 1
ATOM 588 C C . LYS A 1 76 ? -11.783 -9.014 0.448 1.00 87.19 76 LYS A C 1
ATOM 590 O O . LYS A 1 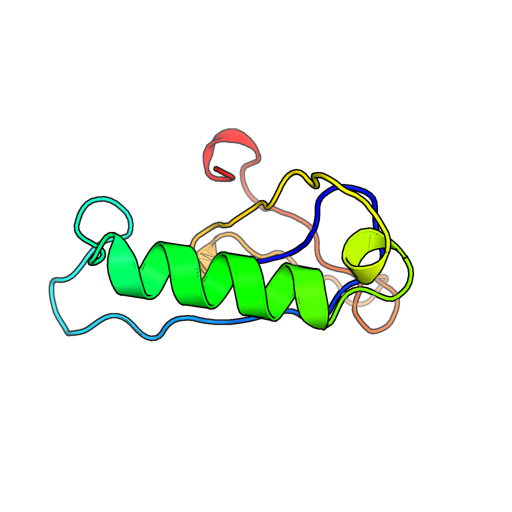76 ? -12.509 -8.031 0.542 1.00 87.19 76 LYS A O 1
ATOM 595 N N . ASN A 1 77 ? -10.721 -9.206 1.231 1.00 83.00 77 ASN A N 1
ATOM 596 C CA . ASN A 1 77 ? -10.278 -8.250 2.244 1.00 83.00 77 ASN A CA 1
ATOM 597 C C . ASN A 1 77 ? -9.225 -7.267 1.707 1.00 83.00 77 ASN A C 1
ATOM 599 O O . ASN A 1 77 ? -8.765 -6.403 2.454 1.00 83.00 77 ASN A O 1
ATOM 603 N N . VAL A 1 78 ? -8.847 -7.395 0.433 1.00 87.00 78 VAL A N 1
ATOM 604 C CA . VAL A 1 78 ? -7.999 -6.437 -0.275 1.00 87.00 78 VAL A CA 1
ATOM 605 C C . VAL A 1 78 ? -8.892 -5.335 -0.843 1.00 87.00 78 VAL A C 1
ATOM 607 O O . VAL A 1 78 ? -9.882 -5.622 -1.516 1.00 87.00 78 VAL A O 1
ATOM 610 N N . ARG A 1 79 ? -8.556 -4.084 -0.533 1.00 83.38 79 ARG A N 1
ATOM 611 C CA . ARG A 1 79 ? -9.203 -2.879 -1.063 1.00 83.38 79 ARG A CA 1
ATOM 612 C C . ARG A 1 79 ? -8.289 -2.170 -2.039 1.00 83.38 79 ARG A C 1
ATOM 614 O O . ARG A 1 79 ? -7.058 -2.268 -1.826 1.00 83.38 79 ARG A O 1
#

Radius of gyration: 13.03 Å; Cα contacts (8 Å, |Δi|>4): 95; chains: 1; bounding box: 25×34×34 Å

Secondary structure (DSSP, 8-state):
-EETTS-B------PPTT--GGG--HHHHHHHHHHHHHTBTTGGGSS---EE---GGGEE--TTSPTT--EES-GGG--

pLDDT: mean 90.47, std 3.56, range [82.19, 95.69]

Sequence (79 aa):
FHVSKLSSAHVYLRLRKGETIDNINADALEDCCQLVKANSIEGCKLNKVDIVYTPVDNLRQTNDMDVGQVGFHVDKNVR

Solvent-accessible surface area (backbone atoms only — not comparable to full-atom values): 4924 Å² total; per-residue (Å²): 60,34,37,62,100,45,66,41,43,80,48,84,84,86,72,58,95,91,56,48,92,90,68,58,58,66,68,63,51,49,52,52,49,52,51,21,34,63,47,14,84,61,45,48,79,43,96,72,76,58,67,35,39,54,63,73,91,40,56,37,77,59,91,90,50,58,94,89,56,72,47,64,74,50,71,87,61,54,78

Foldseek 3Di:
DAWPPFAWDDDDDDDDVPDDPVRDDPVVVVVSVLNGQCRTPCSVVDPDTDDKDAPPVQWDDDPPDDVPDIDGPDPVRID